Protein AF-A0A938K316-F1 (afdb_monomer_lite)

Foldseek 3Di:
DPQVVVQVVDQDKGKDPDKDAPVVQVVLQVLLQCVQVDDVVPRPDPDDDHQWHKHKDKDDDPPADPRIMIM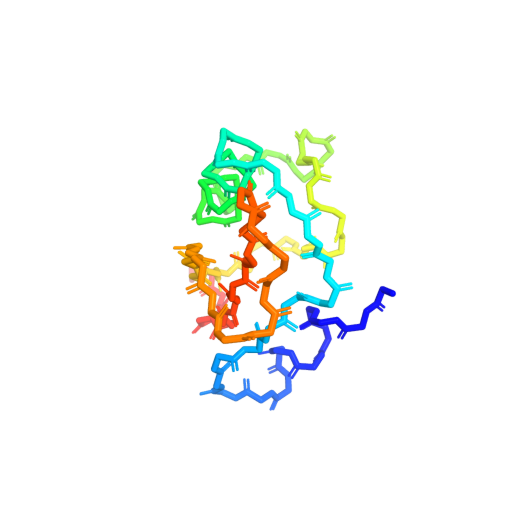IMHTDGGHD

Secondary structure (DSSP, 8-state):
--HHHHHHHSSS-EE-S--B-HHHHHHHHHHHHTGGGS-GGG-SSTTPPTTEEEEEEEE--TTSPTT-BEEEEEEEEE--

Radius of gyration: 12.32 Å; chains: 1; bounding box: 33×22×34 Å

Sequence (80 aa):
MLALDDARQQNRWVRVQRYYTASTAAQIASDIRSSHRRPLDTLRVRGILPGELWTARWGADEKCPPGSFSIWIKFVGYQK

Structure (mmCIF, N/CA/C/O backbone):
data_AF-A0A938K316-F1
#
_entry.id   AF-A0A938K316-F1
#
loop_
_atom_site.group_PDB
_atom_site.id
_atom_site.type_symbol
_atom_site.label_atom_id
_atom_site.label_alt_id
_atom_site.label_comp_id
_atom_site.label_asym_id
_atom_site.label_entity_id
_atom_site.label_seq_id
_atom_site.pdbx_PDB_ins_code
_atom_site.Cartn_x
_atom_site.Cartn_y
_atom_site.Cartn_z
_atom_site.occupancy
_atom_site.B_iso_or_equiv
_atom_site.auth_seq_id
_atom_site.auth_comp_id
_atom_site.auth_asym_id
_atom_site.auth_atom_id
_atom_site.pdbx_PDB_model_num
ATOM 1 N N . MET A 1 1 ? -3.064 -10.530 -2.099 1.00 48.84 1 MET A N 1
ATOM 2 C CA . MET A 1 1 ? -3.580 -9.578 -1.095 1.00 48.84 1 MET A CA 1
ATOM 3 C C . MET A 1 1 ? -3.108 -10.096 0.265 1.00 48.84 1 MET A C 1
ATOM 5 O O . MET A 1 1 ? -3.869 -10.768 0.926 1.00 48.84 1 MET A O 1
ATOM 9 N N . LEU A 1 2 ? -1.808 -9.946 0.572 1.00 58.75 2 LEU A N 1
ATOM 10 C CA . LEU A 1 2 ? -1.119 -10.648 1.685 1.00 58.75 2 LEU A CA 1
ATOM 11 C C . LEU A 1 2 ? -0.248 -9.705 2.546 1.00 58.75 2 LEU A C 1
ATOM 13 O O . LEU A 1 2 ? -0.129 -9.889 3.746 1.00 58.75 2 LEU A O 1
ATOM 17 N N . ALA A 1 3 ? 0.298 -8.628 1.964 1.00 75.75 3 ALA A N 1
ATOM 18 C CA . ALA A 1 3 ? 1.288 -7.790 2.650 1.00 75.75 3 ALA A CA 1
ATOM 19 C C . ALA A 1 3 ? 0.757 -7.001 3.866 1.00 75.75 3 ALA A C 1
ATOM 21 O O . ALA A 1 3 ? 1.538 -6.728 4.772 1.00 75.75 3 ALA A O 1
ATOM 22 N N . LEU A 1 4 ? -0.525 -6.602 3.888 1.00 82.62 4 LEU A N 1
ATOM 23 C CA . LEU A 1 4 ? -1.105 -5.875 5.030 1.00 82.62 4 LEU A CA 1
ATOM 24 C C . LEU A 1 4 ? -1.318 -6.810 6.222 1.00 82.62 4 LEU A C 1
ATOM 26 O O . LEU A 1 4 ? -0.912 -6.471 7.326 1.00 82.62 4 LEU A O 1
ATOM 30 N N . ASP A 1 5 ? -1.880 -7.998 6.002 1.00 84.31 5 ASP A N 1
ATOM 31 C CA . ASP A 1 5 ? -2.083 -8.980 7.073 1.00 84.31 5 ASP A CA 1
ATOM 32 C C . ASP A 1 5 ? -0.748 -9.441 7.666 1.00 84.31 5 ASP A C 1
ATOM 34 O O . ASP A 1 5 ? -0.578 -9.427 8.887 1.00 84.31 5 ASP A O 1
ATOM 38 N N . ASP A 1 6 ? 0.245 -9.703 6.812 1.00 83.69 6 ASP A N 1
ATOM 39 C CA . ASP A 1 6 ? 1.610 -10.003 7.250 1.00 83.69 6 ASP A CA 1
ATOM 40 C C . ASP A 1 6 ? 2.207 -8.852 8.076 1.00 83.69 6 ASP A C 1
ATOM 42 O O . ASP A 1 6 ? 2.832 -9.076 9.114 1.00 83.69 6 ASP A O 1
ATOM 46 N N . ALA A 1 7 ? 2.005 -7.603 7.643 1.00 86.75 7 ALA A N 1
ATOM 47 C CA . ALA A 1 7 ? 2.532 -6.421 8.322 1.00 86.75 7 ALA A CA 1
ATOM 48 C C . ALA A 1 7 ? 1.802 -6.075 9.627 1.00 86.75 7 ALA A C 1
ATOM 50 O O . ALA A 1 7 ? 2.383 -5.391 10.464 1.00 86.75 7 ALA A O 1
ATOM 51 N N . ARG A 1 8 ? 0.556 -6.527 9.819 1.00 88.00 8 ARG A N 1
ATOM 52 C CA . ARG A 1 8 ? -0.154 -6.421 11.107 1.00 88.00 8 ARG A CA 1
ATOM 53 C C . ARG A 1 8 ? 0.436 -7.361 12.139 1.00 88.00 8 ARG A C 1
ATOM 55 O O . ARG A 1 8 ? 0.655 -6.970 13.280 1.00 88.00 8 ARG A O 1
ATOM 62 N N . GLN A 1 9 ? 0.675 -8.605 11.731 1.00 85.38 9 GLN A N 1
ATOM 63 C CA . GLN A 1 9 ? 1.188 -9.647 12.619 1.00 85.38 9 GLN A CA 1
ATOM 64 C C . GLN A 1 9 ? 2.663 -9.429 12.953 1.00 85.38 9 GLN A C 1
ATOM 66 O O . GLN A 1 9 ? 3.136 -9.810 14.021 1.00 85.38 9 GLN A O 1
ATOM 71 N N . GLN A 1 10 ? 3.404 -8.812 12.035 1.00 75.00 10 GLN A N 1
ATOM 72 C CA . GLN A 1 10 ? 4.836 -8.629 12.159 1.00 75.00 10 GLN A CA 1
ATOM 73 C C . GLN A 1 10 ? 5.132 -7.147 12.384 1.00 75.00 10 GLN A C 1
ATOM 75 O O . GLN A 1 10 ? 4.913 -6.325 11.503 1.00 75.00 10 GLN A O 1
ATOM 80 N N . ASN A 1 11 ? 5.718 -6.789 13.531 1.00 79.00 11 ASN A N 1
ATOM 81 C CA . ASN A 1 11 ? 6.142 -5.414 13.841 1.00 79.00 11 ASN A CA 1
ATOM 82 C C . ASN A 1 11 ? 7.386 -4.967 13.022 1.00 79.00 11 ASN A C 1
ATOM 84 O O . ASN A 1 11 ? 8.317 -4.333 13.532 1.00 79.00 11 ASN A O 1
ATOM 88 N N . ARG A 1 12 ? 7.437 -5.309 11.730 1.00 88.19 12 ARG A N 1
ATOM 89 C CA . ARG A 1 12 ? 8.544 -5.057 10.802 1.00 88.19 12 ARG A CA 1
ATOM 90 C C . ARG A 1 12 ? 8.045 -4.461 9.490 1.00 88.19 12 ARG A C 1
ATOM 92 O O . ARG A 1 12 ? 6.856 -4.443 9.197 1.00 88.19 12 ARG A O 1
ATOM 99 N N . TRP A 1 13 ? 8.988 -3.975 8.693 1.00 91.94 13 TRP A N 1
ATOM 100 C CA . TRP A 1 13 ? 8.710 -3.533 7.333 1.00 91.94 13 TRP A CA 1
ATOM 101 C C . TRP A 1 13 ? 8.445 -4.734 6.428 1.00 91.94 13 TRP A C 1
ATOM 103 O O . TRP A 1 13 ? 9.313 -5.591 6.266 1.00 91.94 13 TRP A O 1
ATOM 113 N N . VAL A 1 14 ? 7.272 -4.761 5.803 1.00 91.75 14 VAL A N 1
ATOM 114 C CA . VAL A 1 14 ? 6.897 -5.756 4.797 1.00 91.75 14 VAL A CA 1
ATOM 115 C C . VAL A 1 14 ? 6.923 -5.101 3.427 1.00 91.75 14 VAL A C 1
ATOM 117 O O . VAL A 1 14 ? 6.376 -4.015 3.222 1.00 91.75 14 VAL A O 1
ATOM 120 N N . ARG A 1 15 ? 7.587 -5.756 2.475 1.00 90.94 15 ARG A N 1
ATOM 121 C CA . ARG A 1 15 ? 7.631 -5.312 1.083 1.00 90.94 15 ARG A CA 1
ATOM 122 C C . ARG A 1 15 ? 6.372 -5.774 0.358 1.00 90.94 15 ARG A C 1
ATOM 124 O O . ARG A 1 15 ? 6.054 -6.961 0.353 1.00 90.94 15 ARG A O 1
ATOM 131 N N . VAL A 1 16 ? 5.691 -4.849 -0.306 1.00 88.62 16 VAL A N 1
ATOM 132 C CA . VAL A 1 16 ? 4.582 -5.171 -1.203 1.00 88.62 16 VAL A CA 1
ATOM 133 C C . VAL A 1 16 ? 5.152 -5.823 -2.463 1.00 88.62 16 VAL A C 1
ATOM 135 O O . VAL A 1 16 ? 5.995 -5.237 -3.137 1.00 88.62 16 VAL A O 1
ATOM 138 N N . GLN A 1 17 ? 4.682 -7.027 -2.792 1.00 85.94 17 GLN A N 1
ATOM 139 C CA . GLN A 1 17 ? 5.112 -7.804 -3.966 1.00 85.94 17 GLN A CA 1
ATOM 140 C C . GLN A 1 17 ? 4.482 -7.263 -5.263 1.00 85.94 17 GLN A C 1
ATOM 142 O O . GLN A 1 17 ? 3.746 -7.961 -5.958 1.00 85.94 17 GLN A O 1
ATOM 147 N N . ARG A 1 18 ? 4.688 -5.972 -5.543 1.00 87.38 18 ARG A N 1
ATOM 148 C CA . ARG A 1 18 ? 4.235 -5.298 -6.762 1.00 87.38 18 ARG A CA 1
ATOM 149 C C . ARG A 1 18 ? 5.120 -4.097 -7.063 1.00 87.38 18 ARG A C 1
ATOM 151 O O . ARG A 1 18 ? 5.528 -3.378 -6.153 1.00 87.38 18 ARG A O 1
ATOM 158 N N . TYR A 1 19 ? 5.356 -3.882 -8.350 1.00 91.38 19 TYR A N 1
ATOM 159 C CA . TYR A 1 19 ? 6.124 -2.760 -8.865 1.00 91.38 19 TYR A CA 1
ATOM 160 C C . TYR A 1 19 ? 5.213 -1.642 -9.354 1.00 91.38 19 TYR A C 1
ATOM 162 O O . TYR A 1 19 ? 4.127 -1.889 -9.884 1.00 91.38 19 TYR A O 1
ATOM 170 N N . TYR A 1 20 ? 5.684 -0.415 -9.183 1.00 91.00 20 TYR A N 1
ATOM 171 C CA . TYR A 1 20 ? 4.968 0.797 -9.549 1.00 91.00 20 TYR A CA 1
ATOM 172 C C . TYR A 1 20 ? 5.914 1.803 -10.201 1.00 91.00 20 TYR A C 1
ATOM 174 O O . TYR A 1 20 ? 7.127 1.758 -9.994 1.00 91.00 20 TYR A O 1
ATOM 182 N N . THR A 1 21 ? 5.355 2.757 -10.943 1.00 93.81 21 THR A N 1
ATOM 183 C CA . THR A 1 21 ? 6.088 3.972 -11.319 1.00 93.81 21 THR A CA 1
ATOM 184 C C . THR A 1 21 ? 6.395 4.808 -10.073 1.00 93.81 21 THR A C 1
ATOM 186 O O . THR A 1 21 ? 5.709 4.676 -9.056 1.00 93.81 21 THR A O 1
ATOM 189 N N . ALA A 1 22 ? 7.376 5.713 -10.152 1.00 93.75 22 ALA A N 1
ATOM 190 C CA . ALA A 1 22 ? 7.719 6.611 -9.043 1.00 93.75 22 ALA A CA 1
ATOM 191 C C . ALA A 1 22 ? 6.498 7.394 -8.529 1.00 93.75 22 ALA A C 1
ATOM 193 O O . ALA A 1 22 ? 6.226 7.421 -7.331 1.00 93.75 22 ALA A O 1
ATOM 194 N N . SER A 1 23 ? 5.722 7.976 -9.451 1.00 94.62 23 SER A N 1
ATOM 195 C CA . SER A 1 23 ? 4.522 8.757 -9.135 1.00 94.62 23 SER A CA 1
ATOM 196 C C . SER A 1 23 ? 3.465 7.921 -8.416 1.00 94.62 23 SER A C 1
ATOM 198 O O . SER A 1 23 ? 2.931 8.333 -7.387 1.00 94.62 23 SER A O 1
ATOM 200 N N . THR A 1 24 ? 3.208 6.711 -8.910 1.00 92.69 24 THR A N 1
ATOM 201 C CA . THR A 1 24 ? 2.227 5.801 -8.314 1.00 92.69 24 THR A CA 1
ATOM 202 C C . THR A 1 24 ? 2.691 5.315 -6.942 1.00 92.69 24 THR A C 1
ATOM 204 O O . THR A 1 24 ? 1.900 5.283 -6.001 1.00 92.69 24 THR A O 1
ATOM 207 N N . ALA A 1 25 ? 3.976 4.984 -6.794 1.00 93.06 25 ALA A N 1
ATOM 208 C CA . ALA A 1 25 ? 4.545 4.549 -5.523 1.00 93.06 25 ALA A CA 1
ATOM 209 C C . ALA A 1 25 ? 4.469 5.652 -4.456 1.00 93.06 25 ALA A C 1
ATOM 211 O O . ALA A 1 25 ? 4.067 5.389 -3.320 1.00 93.06 25 ALA A O 1
ATOM 212 N N . ALA A 1 26 ? 4.784 6.892 -4.841 1.00 94.38 26 ALA A N 1
ATOM 213 C CA . ALA A 1 26 ? 4.664 8.060 -3.980 1.00 94.38 26 ALA A CA 1
ATOM 214 C C . ALA A 1 26 ? 3.213 8.305 -3.542 1.00 94.38 26 ALA A C 1
ATOM 216 O O . ALA A 1 26 ? 2.960 8.501 -2.349 1.00 94.38 26 ALA A O 1
ATOM 217 N N . GLN A 1 27 ? 2.262 8.239 -4.481 1.00 92.62 27 GLN A N 1
ATOM 218 C CA . GLN A 1 27 ? 0.840 8.419 -4.190 1.00 92.62 27 GLN A CA 1
ATOM 219 C C . GLN A 1 27 ? 0.329 7.346 -3.226 1.00 92.62 27 GLN A C 1
ATOM 221 O O . GLN A 1 27 ? -0.273 7.680 -2.210 1.00 92.62 27 GLN A O 1
ATOM 226 N N . ILE A 1 28 ? 0.616 6.068 -3.494 1.00 91.69 28 ILE A N 1
ATOM 227 C CA . ILE A 1 28 ? 0.175 4.961 -2.636 1.00 91.69 28 ILE A CA 1
ATOM 228 C C . ILE A 1 28 ? 0.786 5.088 -1.237 1.00 91.69 28 ILE A C 1
ATOM 230 O O . ILE A 1 28 ? 0.070 4.969 -0.247 1.00 91.69 28 ILE A O 1
ATOM 234 N N . ALA A 1 29 ? 2.088 5.368 -1.122 1.00 93.50 29 ALA A N 1
ATOM 235 C CA . ALA A 1 29 ? 2.723 5.539 0.184 1.00 93.50 29 ALA A CA 1
ATOM 236 C C . ALA A 1 29 ? 2.114 6.713 0.974 1.00 93.50 29 ALA A C 1
ATOM 238 O O . ALA A 1 29 ? 1.945 6.622 2.190 1.00 93.50 29 ALA A O 1
ATOM 239 N N . SER A 1 30 ? 1.760 7.806 0.291 1.00 92.88 30 SER A N 1
ATOM 240 C CA . SER A 1 30 ? 1.064 8.944 0.900 1.00 92.88 30 SER A CA 1
ATOM 241 C C . SER A 1 30 ? -0.353 8.587 1.360 1.00 92.88 30 SER A C 1
ATOM 243 O O . SER A 1 30 ? -0.722 8.894 2.499 1.00 92.88 30 SER A O 1
ATOM 245 N N . ASP A 1 31 ? -1.117 7.886 0.515 1.00 90.31 31 ASP A N 1
ATOM 246 C CA . ASP A 1 31 ? -2.479 7.431 0.811 1.00 90.31 31 ASP A CA 1
ATOM 247 C C . ASP A 1 31 ? -2.483 6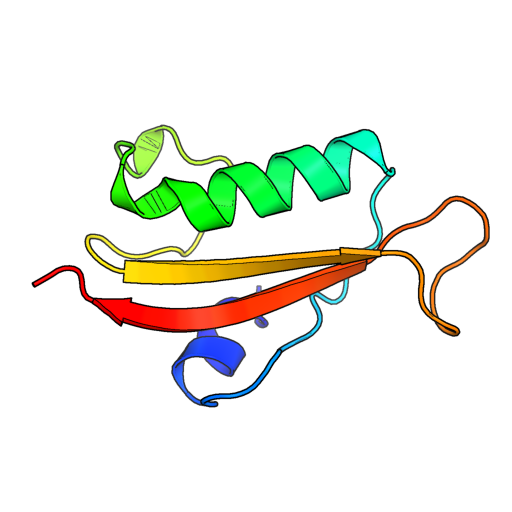.486 2.030 1.00 90.31 31 ASP A C 1
ATOM 249 O O . ASP A 1 31 ? -3.320 6.636 2.915 1.00 90.31 31 ASP A O 1
ATOM 253 N N . ILE A 1 32 ? -1.500 5.581 2.144 1.00 91.44 32 ILE A N 1
ATOM 254 C CA . ILE A 1 32 ? -1.353 4.676 3.300 1.00 91.44 32 ILE A CA 1
ATOM 255 C C . ILE A 1 32 ? -1.070 5.458 4.584 1.00 91.44 32 ILE A C 1
ATOM 257 O O . ILE A 1 32 ? -1.758 5.256 5.583 1.00 91.44 32 ILE A O 1
ATOM 261 N N . ARG A 1 33 ? -0.093 6.375 4.572 1.00 92.69 33 ARG A N 1
ATOM 262 C CA . ARG A 1 33 ? 0.245 7.190 5.756 1.00 92.69 33 ARG A CA 1
ATOM 263 C C . ARG A 1 33 ? -0.923 8.062 6.212 1.00 92.69 33 ARG A C 1
ATOM 265 O O . ARG A 1 33 ? -1.081 8.309 7.404 1.00 92.69 33 ARG A O 1
ATOM 272 N N . SER A 1 34 ? -1.742 8.514 5.268 1.00 91.38 34 SER A N 1
ATOM 273 C CA . SER A 1 34 ? -2.892 9.385 5.529 1.00 91.38 34 SER A CA 1
ATOM 274 C C . SER A 1 34 ? -4.207 8.623 5.707 1.00 91.38 34 SER A C 1
ATOM 276 O O . SER A 1 34 ? -5.248 9.263 5.833 1.00 91.38 34 SER A O 1
ATOM 278 N N . SER A 1 35 ? -4.180 7.287 5.700 1.00 90.00 35 SER A N 1
ATOM 279 C CA . SER A 1 35 ? -5.390 6.454 5.689 1.00 90.00 35 SER A CA 1
ATOM 280 C C . SER A 1 35 ? -6.310 6.723 6.878 1.00 90.00 35 SER A C 1
ATOM 282 O O . SER A 1 35 ? -7.511 6.871 6.697 1.00 90.00 35 SER A O 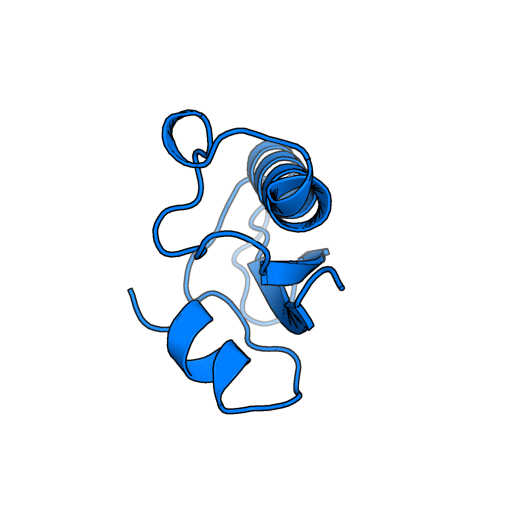1
ATOM 284 N N . HIS A 1 36 ? -5.735 6.9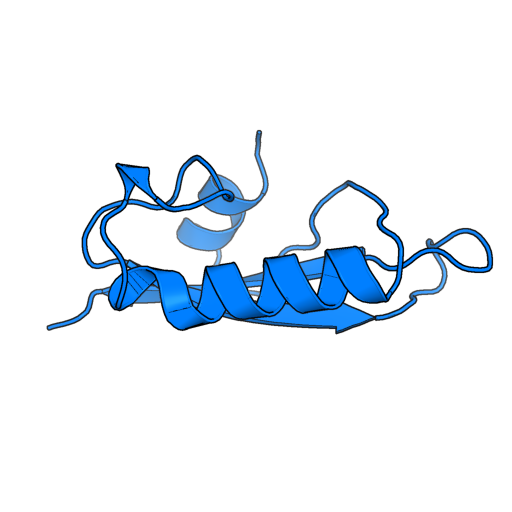32 8.062 1.00 87.75 36 HIS A N 1
ATOM 285 C CA . HIS A 1 36 ? -6.449 7.298 9.288 1.00 87.75 36 HIS A CA 1
ATOM 286 C C . HIS A 1 36 ? -7.216 8.633 9.225 1.00 87.75 36 HIS A C 1
ATOM 288 O O . HIS A 1 36 ? -8.079 8.888 10.058 1.00 87.75 36 HIS A O 1
ATOM 294 N N . ARG A 1 37 ? -6.909 9.507 8.256 1.00 87.56 37 ARG A N 1
ATOM 295 C CA . ARG A 1 37 ? -7.543 10.832 8.102 1.00 87.56 37 ARG A CA 1
ATOM 296 C C . ARG A 1 37 ? -8.668 10.849 7.078 1.00 87.56 37 ARG A C 1
ATOM 298 O O . ARG A 1 37 ? -9.258 11.903 6.855 1.00 87.56 37 ARG A O 1
ATOM 305 N N . ARG A 1 38 ? -8.898 9.740 6.377 1.00 82.31 38 ARG A N 1
ATOM 306 C CA . ARG A 1 38 ? -9.836 9.676 5.257 1.00 82.31 38 ARG A CA 1
ATOM 307 C C . ARG A 1 38 ? -10.884 8.596 5.505 1.00 82.31 38 ARG A C 1
ATOM 309 O O . ARG A 1 38 ? -10.554 7.564 6.086 1.00 82.31 38 ARG A O 1
ATOM 316 N N . PRO A 1 39 ? -12.123 8.794 5.033 1.00 82.12 39 PRO A N 1
ATOM 3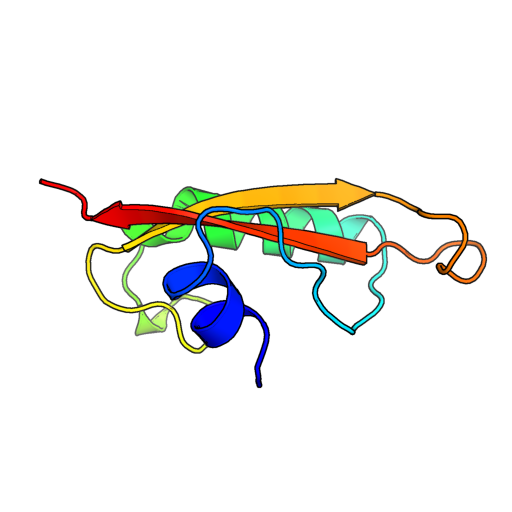17 C CA . PRO A 1 39 ? -13.114 7.727 5.014 1.00 82.12 39 PRO A CA 1
ATOM 318 C C . PRO A 1 39 ? -12.596 6.524 4.206 1.00 82.12 39 PRO A C 1
ATOM 320 O O . PRO A 1 39 ? -11.990 6.701 3.144 1.00 82.12 39 PRO A O 1
ATOM 323 N N . LEU A 1 40 ? -12.784 5.304 4.720 1.00 78.38 40 LEU A N 1
ATOM 324 C CA . LEU A 1 40 ? -12.192 4.079 4.156 1.00 78.38 40 LEU A CA 1
ATOM 325 C C . LEU A 1 40 ? -12.656 3.774 2.730 1.00 78.38 40 LEU A C 1
ATOM 327 O O . LEU A 1 40 ? -11.895 3.242 1.928 1.00 78.38 40 LEU A O 1
ATOM 331 N N . ASP A 1 41 ? -13.891 4.135 2.412 1.00 81.62 41 ASP A N 1
ATOM 332 C CA . ASP A 1 41 ? -14.506 4.060 1.088 1.00 81.62 41 ASP A CA 1
ATOM 333 C C . ASP A 1 41 ? -13.796 4.943 0.050 1.00 81.62 41 ASP A C 1
ATOM 335 O O . ASP A 1 41 ? -13.821 4.640 -1.143 1.00 81.62 41 ASP A O 1
ATOM 339 N N . THR A 1 42 ? -13.087 5.986 0.490 1.00 81.25 42 THR A N 1
ATOM 340 C CA . THR A 1 42 ? -12.281 6.847 -0.393 1.00 81.25 42 THR A CA 1
ATOM 341 C C . THR A 1 42 ? -10.838 6.372 -0.574 1.00 81.25 42 THR A C 1
ATOM 343 O O . THR A 1 42 ? -10.090 6.941 -1.379 1.00 81.25 42 THR A O 1
ATOM 346 N N . LEU A 1 43 ? -10.411 5.335 0.156 1.00 79.50 43 LEU A N 1
ATOM 347 C CA . LEU A 1 43 ? -9.047 4.826 0.070 1.00 79.50 43 LEU A CA 1
ATOM 348 C C . LEU A 1 43 ? -8.865 3.930 -1.154 1.00 79.50 43 LEU A C 1
ATOM 350 O O . LEU A 1 43 ? -9.527 2.910 -1.334 1.00 79.50 43 LEU A O 1
ATOM 354 N N . ARG A 1 44 ? -7.860 4.258 -1.970 1.00 79.75 44 ARG A N 1
ATOM 355 C CA . ARG A 1 44 ? -7.423 3.395 -3.082 1.00 79.75 44 ARG A CA 1
ATOM 356 C C . ARG A 1 44 ? -6.798 2.093 -2.587 1.00 79.75 44 ARG A C 1
ATOM 358 O O . ARG A 1 44 ? -6.830 1.078 -3.282 1.00 79.75 44 ARG A O 1
ATOM 365 N N . VAL A 1 45 ? -6.199 2.131 -1.399 1.00 81.62 45 VAL A N 1
ATOM 366 C CA . VAL A 1 45 ? -5.552 0.976 -0.781 1.00 81.62 45 VAL A CA 1
ATOM 367 C C . VAL A 1 45 ? -6.596 0.184 -0.015 1.00 81.62 45 VAL A C 1
ATOM 369 O O . VAL A 1 45 ? -7.054 0.591 1.048 1.00 81.62 45 VAL A O 1
ATOM 372 N N . ARG A 1 46 ? -6.970 -0.964 -0.579 1.00 83.19 46 ARG A N 1
ATOM 373 C CA . ARG A 1 46 ? -7.931 -1.879 0.037 1.00 83.19 46 ARG A CA 1
ATOM 374 C C . ARG A 1 46 ? -7.293 -2.671 1.171 1.00 83.19 46 ARG A C 1
ATOM 376 O O . ARG A 1 46 ? -6.112 -3.009 1.112 1.00 83.19 46 ARG A O 1
ATOM 383 N N . GLY A 1 47 ? -8.121 -3.028 2.147 1.00 85.69 47 GLY A N 1
ATOM 384 C CA . GLY A 1 47 ? -7.745 -3.901 3.252 1.00 85.69 47 GLY A CA 1
ATOM 385 C C . GLY A 1 47 ? -7.226 -3.175 4.485 1.00 85.69 47 GLY A C 1
ATOM 386 O O . GLY A 1 47 ? -6.927 -3.868 5.443 1.00 85.69 47 GLY A O 1
ATOM 387 N N . ILE A 1 48 ? -7.130 -1.840 4.492 1.00 86.94 48 ILE A N 1
ATOM 388 C CA . ILE A 1 48 ? -6.918 -1.046 5.716 1.00 86.94 48 ILE A CA 1
ATOM 389 C C . ILE A 1 48 ? -8.229 -1.016 6.514 1.00 86.94 48 ILE A C 1
ATOM 391 O O . ILE A 1 48 ? -9.296 -0.818 5.932 1.00 86.94 48 ILE A O 1
ATOM 395 N N . LEU A 1 49 ? -8.147 -1.230 7.826 1.00 88.12 49 LEU A N 1
ATOM 396 C CA . LEU A 1 49 ? -9.295 -1.239 8.737 1.00 88.12 49 LEU A CA 1
ATOM 397 C C . LEU A 1 49 ? -9.486 0.130 9.421 1.00 88.12 49 LEU A C 1
ATOM 399 O O . LEU A 1 49 ? -8.533 0.914 9.504 1.00 88.12 49 LEU A O 1
ATOM 403 N N . PRO A 1 50 ? -10.703 0.445 9.917 1.00 85.06 50 PRO A N 1
ATOM 404 C CA . PRO A 1 50 ? -10.958 1.711 10.598 1.00 85.06 50 PRO A CA 1
ATOM 405 C C . PRO A 1 50 ? -10.029 1.912 11.796 1.00 85.06 50 PRO A C 1
ATOM 407 O O . PRO A 1 50 ? -9.831 1.005 12.601 1.00 85.06 50 PRO A O 1
ATOM 410 N N . GLY A 1 51 ? -9.477 3.120 11.916 1.00 86.88 51 GLY A N 1
ATOM 411 C CA . GLY A 1 51 ? -8.602 3.496 13.026 1.00 86.88 51 GLY A CA 1
ATOM 412 C C . GLY A 1 51 ? -7.175 2.952 12.937 1.00 86.88 51 GLY A C 1
ATOM 413 O O . GLY A 1 51 ? -6.374 3.268 13.809 1.00 86.88 51 GLY A O 1
ATOM 414 N N . GLU A 1 52 ? -6.810 2.174 11.916 1.00 91.38 52 GLU A N 1
ATOM 415 C CA . GLU A 1 52 ? -5.432 1.703 11.775 1.00 91.38 52 GLU A CA 1
ATOM 416 C C . GLU A 1 52 ? -4.456 2.830 11.420 1.00 91.38 52 GLU A C 1
ATOM 418 O O . GLU A 1 52 ? -4.700 3.664 10.545 1.00 91.38 52 GLU A O 1
ATOM 423 N N . LEU A 1 53 ? -3.288 2.793 12.055 1.00 92.38 53 LEU A N 1
ATOM 424 C CA . LEU A 1 53 ? -2.153 3.648 11.755 1.00 92.38 53 LEU A CA 1
ATOM 425 C C . LEU A 1 53 ? -1.079 2.846 11.030 1.00 92.38 53 LEU A C 1
ATOM 427 O O . LEU A 1 53 ? -0.594 1.815 11.503 1.00 92.38 53 LEU A O 1
ATOM 431 N N . TRP A 1 54 ? -0.664 3.378 9.887 1.00 93.00 54 TRP A N 1
ATOM 432 C CA . TRP A 1 54 ? 0.315 2.764 9.005 1.00 93.00 54 TRP A CA 1
ATOM 433 C C . TRP A 1 54 ? 1.438 3.740 8.684 1.00 93.00 54 TRP A C 1
ATOM 435 O O . TRP A 1 54 ? 1.214 4.932 8.473 1.00 93.00 54 TRP A O 1
ATOM 445 N N . THR A 1 55 ? 2.655 3.215 8.568 1.00 94.31 55 THR A N 1
ATOM 446 C CA . THR A 1 55 ? 3.762 3.926 7.931 1.00 94.31 55 THR A CA 1
ATOM 447 C C . THR A 1 55 ? 4.132 3.239 6.625 1.00 94.31 55 THR A C 1
ATOM 449 O O . THR A 1 55 ? 4.038 2.017 6.488 1.00 94.31 55 THR A O 1
ATOM 452 N N . ALA A 1 56 ? 4.524 4.040 5.639 1.00 94.62 56 ALA A N 1
ATOM 453 C CA . ALA A 1 56 ? 4.886 3.564 4.317 1.00 94.62 56 ALA A CA 1
ATOM 454 C C . ALA A 1 56 ? 6.076 4.344 3.767 1.00 94.62 56 ALA A C 1
ATOM 456 O O . ALA A 1 56 ? 6.187 5.562 3.954 1.00 94.62 56 ALA A O 1
ATOM 457 N N . ARG A 1 57 ? 6.942 3.638 3.043 1.00 95.19 57 ARG A N 1
ATOM 458 C CA . ARG A 1 57 ? 8.046 4.198 2.258 1.00 95.19 57 ARG A CA 1
ATOM 459 C C . ARG A 1 57 ? 8.087 3.540 0.887 1.00 95.19 57 ARG A C 1
ATOM 461 O O . ARG A 1 57 ? 7.589 2.430 0.718 1.00 95.19 57 ARG A O 1
ATOM 468 N N . TRP A 1 58 ? 8.687 4.215 -0.079 1.00 94.81 58 TRP A N 1
ATOM 469 C CA . TRP A 1 58 ? 8.831 3.720 -1.442 1.00 94.81 58 TRP A CA 1
ATOM 470 C C . TRP A 1 58 ? 10.236 4.016 -1.964 1.00 94.81 58 TRP A C 1
ATOM 472 O O . TRP A 1 58 ? 10.927 4.878 -1.423 1.00 94.81 58 TRP A O 1
ATOM 482 N N . GLY A 1 59 ? 10.665 3.270 -2.976 1.00 93.88 59 GLY A N 1
ATOM 483 C CA . GLY A 1 59 ? 12.033 3.324 -3.481 1.00 93.88 59 GLY A CA 1
ATOM 484 C C . GLY A 1 59 ? 12.344 2.176 -4.436 1.00 93.88 59 GLY A C 1
ATOM 485 O O . GLY A 1 59 ? 11.579 1.213 -4.539 1.00 93.88 59 GLY A O 1
ATOM 486 N N . ALA A 1 60 ? 13.459 2.292 -5.147 1.00 91.38 60 ALA A N 1
ATOM 487 C CA . ALA A 1 60 ? 14.036 1.172 -5.876 1.00 91.38 60 ALA A CA 1
ATOM 488 C C . ALA A 1 60 ? 14.795 0.258 -4.899 1.00 91.38 60 ALA A C 1
ATOM 490 O O . ALA A 1 60 ? 15.334 0.726 -3.896 1.00 91.38 60 ALA A O 1
ATOM 491 N N . ASP A 1 61 ? 14.824 -1.040 -5.184 1.00 85.56 61 ASP A N 1
ATOM 492 C CA . ASP A 1 61 ? 15.724 -1.997 -4.540 1.00 85.56 61 ASP A CA 1
ATOM 493 C C . ASP A 1 61 ? 16.403 -2.869 -5.602 1.00 85.56 61 ASP A C 1
ATOM 495 O O . ASP A 1 61 ? 16.069 -2.784 -6.782 1.00 85.56 61 ASP A O 1
ATOM 499 N N . GLU A 1 62 ? 17.339 -3.727 -5.195 1.00 83.25 62 GLU A N 1
ATOM 500 C CA . GLU A 1 62 ? 18.061 -4.640 -6.101 1.00 83.25 62 GLU A CA 1
ATOM 501 C C . GLU A 1 62 ? 17.136 -5.595 -6.874 1.00 83.25 62 GLU A C 1
ATOM 503 O O . GLU A 1 62 ? 17.523 -6.173 -7.884 1.00 83.25 62 GLU A O 1
ATOM 508 N N . LYS A 1 63 ? 15.897 -5.769 -6.401 1.00 82.81 63 LYS A N 1
ATOM 509 C CA . LYS A 1 63 ? 14.883 -6.637 -7.002 1.00 82.81 63 LYS A CA 1
ATOM 510 C C . LYS A 1 63 ? 13.912 -5.860 -7.893 1.00 82.81 63 LYS A C 1
ATOM 512 O O . LYS A 1 63 ? 12.990 -6.470 -8.436 1.00 82.81 63 LYS A O 1
ATOM 517 N N . CYS A 1 64 ? 14.041 -4.540 -8.004 1.00 85.31 64 CYS A N 1
ATOM 518 C CA . CYS A 1 64 ? 13.230 -3.725 -8.894 1.00 85.31 64 CYS A CA 1
ATOM 519 C C . CYS A 1 64 ? 13.827 -3.740 -10.305 1.00 85.31 64 CYS A C 1
ATOM 521 O O . CYS A 1 64 ? 15.006 -3.426 -10.470 1.00 85.31 64 CYS A O 1
ATOM 523 N N . PRO A 1 65 ? 13.014 -3.996 -11.342 1.00 88.50 65 PRO A N 1
ATOM 524 C CA . PRO A 1 65 ? 13.393 -3.650 -12.704 1.00 88.50 65 PRO A CA 1
ATOM 525 C C . PRO A 1 65 ? 13.755 -2.154 -12.817 1.00 88.50 65 PRO A C 1
ATOM 527 O O . PRO A 1 65 ? 13.197 -1.335 -12.075 1.00 88.50 65 PRO A O 1
ATOM 530 N N . PRO A 1 66 ? 14.630 -1.758 -13.759 1.00 88.44 66 PRO A N 1
ATOM 531 C CA . PRO A 1 66 ? 14.934 -0.351 -14.005 1.00 88.44 66 PRO A CA 1
ATOM 532 C C . PRO A 1 66 ? 13.665 0.491 -14.208 1.00 88.44 66 PRO A C 1
ATOM 534 O O . PRO A 1 66 ? 12.732 0.083 -14.897 1.00 88.44 66 PRO A O 1
ATOM 537 N N . GLY A 1 67 ? 13.609 1.662 -13.567 1.00 87.94 67 GLY A N 1
ATOM 538 C CA . GLY A 1 67 ? 12.447 2.562 -13.616 1.00 87.94 67 GLY A CA 1
ATOM 539 C C . GLY A 1 67 ? 11.248 2.133 -12.757 1.00 87.94 67 GLY A C 1
ATOM 540 O O . GLY A 1 67 ? 10.241 2.842 -12.724 1.00 87.94 67 GLY A O 1
ATOM 541 N N . SER A 1 68 ? 11.351 1.010 -12.039 1.00 92.62 68 SER A N 1
ATOM 542 C CA . SER A 1 68 ? 10.304 0.503 -11.152 1.00 92.62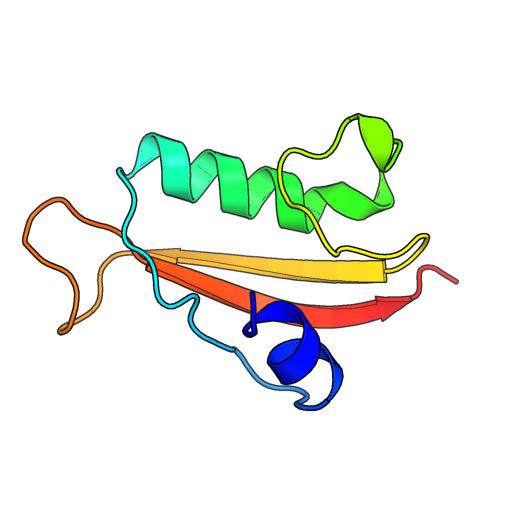 68 SER A CA 1
ATOM 543 C C . SER A 1 68 ? 10.623 0.722 -9.676 1.00 92.62 68 SER A C 1
ATOM 545 O O . SER A 1 68 ? 11.768 0.669 -9.234 1.00 92.62 68 SER A O 1
ATOM 547 N N . PHE A 1 69 ? 9.572 0.919 -8.888 1.00 93.81 69 PHE A N 1
ATOM 548 C CA . PHE A 1 69 ? 9.648 1.205 -7.462 1.00 93.81 69 PHE A CA 1
ATOM 549 C C . PHE A 1 69 ? 8.804 0.206 -6.680 1.00 93.81 69 PHE A C 1
ATOM 551 O O . PHE A 1 69 ? 7.720 -0.196 -7.107 1.00 93.81 69 PHE A O 1
ATOM 558 N N . SER A 1 70 ? 9.309 -0.180 -5.514 1.00 94.12 70 SER A N 1
ATOM 559 C CA . SER A 1 70 ? 8.598 -0.988 -4.531 1.00 94.12 70 SER A CA 1
ATOM 560 C C . SER A 1 70 ? 8.073 -0.108 -3.403 1.00 94.12 70 SER A C 1
ATOM 562 O O . SER A 1 70 ? 8.540 1.013 -3.185 1.00 94.12 70 SER A O 1
ATOM 564 N N . ILE A 1 71 ? 7.101 -0.640 -2.668 1.00 93.25 71 ILE A N 1
ATOM 565 C CA . ILE A 1 71 ? 6.546 -0.013 -1.469 1.00 93.25 71 ILE A CA 1
ATOM 566 C C . ILE A 1 71 ? 6.799 -0.945 -0.292 1.00 93.25 71 ILE A C 1
ATOM 568 O O . ILE A 1 71 ? 6.600 -2.156 -0.390 1.00 93.25 71 ILE A O 1
ATOM 572 N N . TRP A 1 72 ? 7.207 -0.370 0.831 1.00 94.19 72 TRP A N 1
ATOM 573 C CA . TRP A 1 72 ? 7.287 -1.050 2.112 1.00 94.19 72 TRP A CA 1
ATOM 574 C C . TRP A 1 72 ? 6.297 -0.417 3.062 1.00 94.19 72 TRP A C 1
ATOM 576 O O . TRP A 1 72 ? 6.198 0.808 3.143 1.00 94.19 72 TRP A O 1
ATOM 586 N N . ILE A 1 73 ? 5.601 -1.267 3.796 1.00 93.62 73 ILE A N 1
ATOM 587 C CA . ILE A 1 73 ? 4.580 -0.881 4.757 1.00 93.62 73 ILE A CA 1
ATOM 588 C C . ILE A 1 73 ? 4.914 -1.479 6.114 1.00 93.62 73 ILE A C 1
ATOM 590 O O . ILE A 1 73 ? 5.544 -2.535 6.200 1.00 93.62 73 ILE A O 1
ATOM 594 N N . LYS A 1 74 ? 4.508 -0.793 7.173 1.00 94.38 74 LYS A N 1
ATOM 595 C CA . LYS A 1 74 ? 4.596 -1.296 8.538 1.00 94.38 74 LYS A CA 1
ATOM 596 C C . LYS A 1 74 ? 3.382 -0.817 9.325 1.00 94.38 74 LYS A C 1
ATOM 598 O O . LYS A 1 74 ? 3.031 0.365 9.260 1.00 94.38 74 LYS A O 1
ATOM 603 N N . PHE A 1 75 ? 2.768 -1.735 10.063 1.00 93.62 75 PHE A N 1
ATOM 604 C CA . PHE A 1 75 ? 1.701 -1.409 10.996 1.00 93.62 75 PHE A CA 1
ATOM 605 C C . PHE A 1 75 ? 2.277 -0.682 12.216 1.00 93.62 75 PHE A C 1
ATOM 607 O O . PHE A 1 75 ? 3.317 -1.074 12.750 1.00 93.62 75 PHE A O 1
ATOM 614 N N . VAL A 1 76 ? 1.633 0.411 12.622 1.00 92.88 76 VAL A N 1
ATOM 615 C CA . VAL A 1 76 ? 2.061 1.237 13.763 1.00 92.88 76 VAL A CA 1
ATOM 616 C C . VAL A 1 76 ? 1.169 0.990 14.976 1.00 92.88 76 VAL A C 1
ATOM 618 O O . VAL A 1 76 ? 1.657 1.019 16.103 1.00 92.88 76 VAL A O 1
ATOM 621 N N . GLY A 1 77 ? -0.120 0.730 14.761 1.00 90.50 77 GLY A N 1
ATOM 622 C CA . GLY A 1 77 ? -1.096 0.536 15.828 1.00 90.50 77 GLY A CA 1
ATOM 623 C C . GLY A 1 77 ? -2.458 1.090 15.437 1.00 90.50 77 GLY A C 1
ATOM 624 O O . GLY A 1 77 ? -2.788 1.160 14.257 1.00 90.50 77 GLY A O 1
ATOM 625 N N . TYR A 1 78 ? -3.224 1.523 16.432 1.00 90.00 78 TYR A N 1
ATOM 626 C CA . TYR A 1 78 ? -4.530 2.146 16.236 1.00 90.00 78 TYR A CA 1
ATOM 627 C C . TYR A 1 78 ? -4.515 3.590 16.736 1.00 90.00 78 TYR A C 1
ATOM 629 O O . TYR A 1 78 ? -3.813 3.915 17.698 1.00 90.00 78 TYR A O 1
ATOM 637 N N . GLN A 1 79 ? -5.278 4.455 16.074 1.00 83.75 79 GLN A N 1
ATOM 638 C CA . GLN A 1 79 ? -5.570 5.796 16.553 1.00 83.75 79 GLN A CA 1
ATOM 639 C C . GLN A 1 79 ? -6.392 5.659 17.840 1.00 83.75 79 GLN A C 1
ATOM 641 O O . GLN A 1 79 ? -7.465 5.059 17.823 1.00 83.75 79 GLN A O 1
ATOM 646 N N . LYS A 1 80 ? -5.815 6.130 18.949 1.00 65.81 80 LYS A N 1
ATOM 647 C CA . LYS A 1 80 ? -6.458 6.154 20.267 1.00 65.81 80 LYS A CA 1
ATOM 648 C C . LYS A 1 80 ? -7.589 7.170 20.319 1.00 65.81 80 LYS A C 1
ATOM 650 O O . LYS A 1 80 ? -7.471 8.199 19.613 1.00 65.81 80 LYS A O 1
#

pLDDT: mean 87.46, std 7.8, range [48.84, 95.19]